Protein AF-A0A8C5YZW2-F1 (afdb_monomer_lite)

Sequence (86 aa):
WEYTLNHKWFPWMSQALLRVDSTDTGELVKITVFGQPGVKTLVKNILQSLAVWFRELRDQRAKKIKRLEEFLKASSPYPETIQHPV

Organism: Marmota marmota marmota (NCBI:txid9994)

Secondary structure (DSSP, 8-state):
--HHHHHHHHHHHT--EEEEEE-TTSS-EEEEEES-HHHHHHHHHHHHHHHHHHHHHHHHHHHHHHHHHHHHHHT--S--------

Radius of gyration: 25.46 Å; chains: 1; bounding box: 43×20×94 Å

Structure (mmCIF, N/CA/C/O backbone):
data_AF-A0A8C5YZW2-F1
#
_entry.id   AF-A0A8C5YZW2-F1
#
loop_
_atom_site.group_PDB
_atom_site.id
_atom_site.type_symbol
_atom_site.label_atom_id
_atom_site.label_alt_id
_atom_site.label_comp_id
_atom_site.label_asym_id
_atom_site.label_entity_id
_atom_site.label_seq_id
_atom_site.pdbx_PDB_ins_code
_atom_site.Cartn_x
_atom_site.Cartn_y
_atom_site.Cartn_z
_atom_site.occupancy
_atom_site.B_iso_or_equiv
_atom_site.auth_seq_id
_atom_site.auth_comp_id
_atom_site.auth_asym_id
_atom_site.auth_atom_id
_atom_site.pdbx_PDB_model_num
ATOM 1 N N . TRP A 1 1 ? -2.240 -4.765 42.937 1.00 43.25 1 TRP A N 1
ATOM 2 C CA . TRP A 1 1 ? -3.074 -5.726 42.186 1.00 43.25 1 TRP A CA 1
ATOM 3 C C . TRP A 1 1 ? -3.465 -5.254 40.774 1.00 43.25 1 TRP A C 1
ATOM 5 O O . TRP A 1 1 ? -3.899 -6.087 39.995 1.00 43.25 1 TRP A O 1
ATOM 15 N N . GLU A 1 2 ? -3.247 -3.988 40.379 1.00 53.56 2 GLU A N 1
ATOM 16 C CA . GLU A 1 2 ? -3.558 -3.482 39.017 1.00 53.56 2 GLU A CA 1
ATOM 17 C C . GLU A 1 2 ? -2.478 -3.729 37.945 1.00 53.56 2 GLU A C 1
ATOM 19 O O . GLU A 1 2 ? -2.784 -3.789 36.757 1.00 53.56 2 GLU A O 1
ATOM 24 N N . TYR A 1 3 ? -1.214 -3.922 38.331 1.00 53.78 3 TYR A N 1
ATOM 25 C CA . TYR A 1 3 ? -0.102 -3.983 37.369 1.00 53.78 3 TYR A CA 1
ATOM 26 C C . TYR A 1 3 ? -0.070 -5.251 36.498 1.00 53.78 3 TYR A C 1
ATOM 28 O O . TYR A 1 3 ? 0.474 -5.226 35.397 1.00 53.78 3 TYR A O 1
ATOM 36 N N . THR A 1 4 ? -0.669 -6.357 36.945 1.00 53.62 4 THR A N 1
ATOM 37 C CA . THR A 1 4 ? -0.630 -7.648 36.232 1.00 53.62 4 THR A CA 1
ATOM 38 C C . THR A 1 4 ? -1.818 -7.876 35.298 1.00 53.62 4 THR A C 1
ATOM 40 O O . THR A 1 4 ? -1.719 -8.685 34.375 1.00 53.62 4 THR A O 1
ATOM 43 N N . LEU A 1 5 ? -2.926 -7.151 35.484 1.00 53.78 5 LEU A N 1
ATOM 44 C CA . LEU A 1 5 ? -4.094 -7.234 34.602 1.00 53.78 5 LEU A CA 1
ATOM 45 C C . LEU A 1 5 ? -3.816 -6.552 33.259 1.00 53.78 5 LEU A C 1
ATOM 47 O O . LEU A 1 5 ? -4.105 -7.126 32.211 1.00 53.78 5 LEU A O 1
ATOM 51 N N . ASN A 1 6 ? -3.159 -5.390 33.266 1.00 53.06 6 ASN A N 1
ATOM 52 C CA . ASN A 1 6 ? -2.898 -4.623 32.044 1.00 53.06 6 ASN A CA 1
ATOM 53 C C . ASN A 1 6 ? -2.078 -5.402 31.005 1.00 53.06 6 ASN A C 1
ATOM 55 O O . ASN A 1 6 ? -2.363 -5.310 29.816 1.00 53.06 6 ASN A O 1
ATOM 59 N N . HIS A 1 7 ? -1.135 -6.246 31.430 1.00 54.66 7 HIS A N 1
ATOM 60 C CA . HIS A 1 7 ? -0.289 -7.016 30.510 1.00 54.66 7 HIS A CA 1
ATOM 61 C C . HIS A 1 7 ? -1.044 -8.113 29.736 1.00 54.66 7 HIS A C 1
ATOM 63 O O . HIS A 1 7 ? -0.627 -8.484 28.639 1.00 54.66 7 HIS A O 1
ATOM 69 N N . LYS A 1 8 ? -2.161 -8.631 30.272 1.00 53.44 8 LYS A N 1
ATOM 70 C CA . LYS A 1 8 ? -2.964 -9.674 29.607 1.00 53.44 8 LYS A CA 1
ATOM 71 C C . LYS A 1 8 ? -4.022 -9.118 28.652 1.00 53.44 8 LYS A C 1
ATOM 73 O O . LYS A 1 8 ? -4.354 -9.800 27.688 1.00 53.44 8 LYS A O 1
ATOM 78 N N . TRP A 1 9 ? -4.522 -7.901 28.872 1.00 51.22 9 TRP A N 1
ATOM 79 C CA . TRP A 1 9 ? -5.552 -7.290 28.017 1.00 51.22 9 TRP A CA 1
ATOM 80 C C . TRP A 1 9 ? -4.972 -6.432 26.880 1.00 51.22 9 TRP A C 1
ATOM 82 O O . TRP A 1 9 ? -5.597 -6.310 25.827 1.00 51.22 9 TRP A O 1
ATOM 92 N N . PHE A 1 10 ? -3.759 -5.887 27.043 1.00 56.81 10 PHE A N 1
ATOM 93 C CA . PHE A 1 10 ? -3.113 -5.014 26.050 1.00 56.81 10 PHE A CA 1
ATOM 94 C C . PHE A 1 10 ? -2.938 -5.643 24.653 1.00 56.81 10 PHE A C 1
ATOM 96 O O . PHE A 1 10 ? -3.226 -4.966 23.661 1.00 56.81 10 PHE A O 1
ATOM 103 N N . PRO A 1 11 ? -2.533 -6.926 24.522 1.00 57.88 11 PRO A N 1
ATOM 104 C CA . PRO A 1 11 ? -2.366 -7.543 23.207 1.00 57.88 11 PRO A CA 1
ATOM 105 C C . PRO A 1 11 ? -3.692 -7.740 22.468 1.00 57.88 11 PRO A C 1
ATOM 107 O O . PRO A 1 11 ? -3.716 -7.679 21.245 1.00 57.88 11 PRO A O 1
ATOM 110 N N . TRP A 1 12 ? -4.797 -7.950 23.191 1.00 58.56 12 TRP A N 1
ATOM 111 C CA . TRP A 1 12 ? -6.133 -8.130 22.611 1.00 58.56 12 TRP A CA 1
ATOM 112 C C . TRP A 1 12 ? -6.781 -6.795 22.231 1.00 58.56 12 TRP A C 1
ATOM 114 O O . TRP A 1 12 ? -7.422 -6.699 21.188 1.00 58.56 12 TRP A O 1
ATOM 124 N N . MET A 1 13 ? -6.540 -5.740 23.015 1.00 60.25 13 MET A N 1
ATOM 125 C CA . MET A 1 13 ? -7.002 -4.373 22.721 1.00 60.25 13 MET A CA 1
ATOM 126 C C . MET A 1 13 ? -6.257 -3.718 21.546 1.00 60.25 13 MET A C 1
ATOM 128 O O . MET A 1 13 ? -6.726 -2.727 20.993 1.00 60.25 13 MET A O 1
ATOM 132 N N . SER A 1 14 ? -5.117 -4.284 21.143 1.00 68.38 14 SER A N 1
ATOM 133 C CA . SER A 1 14 ? -4.271 -3.775 20.053 1.00 68.38 14 SER A CA 1
ATOM 134 C C . SER A 1 14 ? -4.523 -4.466 18.708 1.00 68.38 14 SER A C 1
ATOM 136 O O . SER A 1 14 ? -3.787 -4.234 17.749 1.00 68.38 14 SER A O 1
ATOM 138 N N . GLN A 1 15 ? -5.535 -5.332 18.620 1.00 80.75 15 GLN A N 1
ATOM 139 C CA . GLN A 1 15 ? -5.846 -6.062 17.393 1.00 80.75 15 GLN A CA 1
ATOM 140 C C . GLN A 1 15 ? -6.753 -5.247 16.471 1.00 80.75 15 GLN A C 1
ATOM 142 O O . GLN A 1 15 ? -7.659 -4.532 16.906 1.00 80.75 15 GLN A O 1
ATOM 147 N N . ALA A 1 16 ? -6.515 -5.392 15.171 1.00 88.69 16 ALA A N 1
ATOM 148 C CA . ALA A 1 16 ? -7.423 -4.937 14.135 1.00 88.69 16 ALA A CA 1
ATOM 149 C C . ALA A 1 16 ? -7.716 -6.083 13.178 1.00 88.69 16 ALA A C 1
ATOM 151 O O . ALA A 1 16 ? -6.824 -6.843 12.802 1.00 88.69 16 ALA A O 1
ATOM 152 N N . LEU A 1 17 ? -8.970 -6.168 12.755 1.00 92.12 17 LEU A N 1
ATOM 153 C CA . LEU A 1 17 ? -9.381 -7.051 11.680 1.00 92.12 17 LEU A CA 1
ATOM 154 C C . LEU A 1 17 ? -9.270 -6.290 10.357 1.00 92.12 17 LEU A C 1
ATOM 156 O O . LEU A 1 17 ? -9.698 -5.139 10.248 1.00 92.12 17 LEU A O 1
ATOM 160 N N . LEU A 1 18 ? -8.705 -6.946 9.349 1.00 94.12 18 LEU A N 1
ATOM 161 C CA . LEU A 1 18 ? -8.588 -6.419 7.996 1.00 94.12 18 LEU A CA 1
ATOM 162 C C . LEU A 1 18 ? -9.516 -7.192 7.071 1.00 94.12 18 LEU A C 1
ATOM 164 O O . LEU A 1 18 ? -9.455 -8.418 7.007 1.00 94.12 18 LEU A O 1
ATOM 168 N N . ARG A 1 19 ? -10.341 -6.463 6.324 1.00 94.81 19 ARG A N 1
ATOM 169 C CA . ARG A 1 19 ? -11.063 -6.996 5.171 1.00 94.81 19 ARG A CA 1
ATOM 170 C C . ARG A 1 19 ? -10.463 -6.400 3.911 1.00 94.81 19 ARG A C 1
ATOM 172 O O . ARG A 1 19 ? -10.240 -5.192 3.844 1.00 94.81 19 ARG A O 1
ATOM 179 N N . VAL A 1 20 ? -10.202 -7.258 2.939 1.00 93.75 20 VAL A N 1
ATOM 180 C CA . VAL A 1 20 ? -9.595 -6.898 1.664 1.00 93.75 20 VAL A CA 1
ATOM 181 C C . VAL A 1 20 ? -10.594 -7.261 0.579 1.00 93.75 20 VAL A C 1
ATOM 183 O O . VAL A 1 20 ? -10.922 -8.433 0.421 1.00 93.75 20 VAL A O 1
ATOM 186 N N . ASP A 1 21 ? -11.095 -6.255 -0.128 1.00 93.69 21 ASP A N 1
ATOM 187 C CA . ASP A 1 21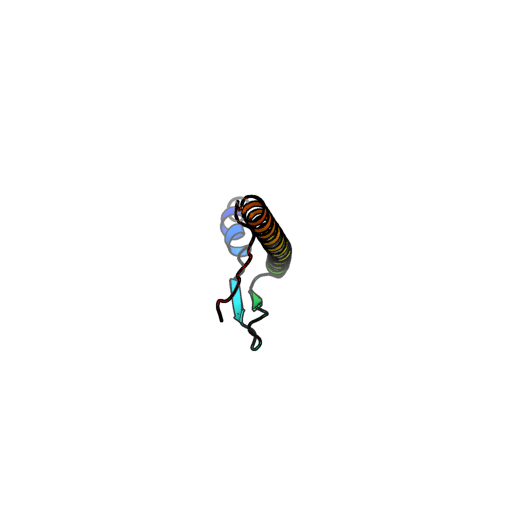 ? -12.038 -6.421 -1.230 1.00 93.69 21 ASP A CA 1
ATOM 188 C C . ASP A 1 21 ? -11.384 -5.899 -2.519 1.00 93.69 21 ASP A C 1
ATOM 190 O O . ASP A 1 21 ? -10.797 -4.811 -2.533 1.00 93.69 21 ASP A O 1
ATOM 194 N N . SER A 1 22 ? -11.480 -6.655 -3.611 1.00 92.31 22 SER A N 1
ATOM 195 C CA . SER A 1 22 ? -11.094 -6.158 -4.935 1.00 92.31 22 SER A CA 1
ATOM 196 C C . SER A 1 22 ? -12.111 -5.130 -5.420 1.00 92.31 22 SER A C 1
ATOM 198 O O . SER A 1 22 ? -13.306 -5.261 -5.160 1.00 92.31 22 SER A O 1
ATOM 200 N N . THR A 1 23 ? -11.640 -4.096 -6.113 1.00 89.25 23 THR A N 1
ATOM 201 C CA . THR A 1 23 ? -12.533 -3.152 -6.799 1.00 89.25 23 THR A CA 1
ATOM 202 C C . THR A 1 23 ? -12.925 -3.687 -8.174 1.00 89.25 23 THR A C 1
ATOM 204 O O . THR A 1 23 ? -12.214 -4.522 -8.734 1.00 89.25 23 THR A O 1
ATOM 207 N N . ASP A 1 24 ? -14.029 -3.185 -8.730 1.00 85.75 24 ASP A N 1
ATOM 208 C CA . ASP A 1 24 ? -14.574 -3.635 -10.021 1.00 85.75 24 ASP A CA 1
ATOM 209 C C . ASP A 1 24 ? -13.584 -3.470 -11.187 1.00 85.75 24 ASP A C 1
ATOM 211 O O . ASP A 1 24 ? -13.664 -4.186 -12.180 1.00 85.75 24 ASP A O 1
ATOM 215 N N . THR A 1 25 ? -12.616 -2.556 -11.059 1.00 83.38 25 THR A N 1
ATOM 216 C CA . THR A 1 25 ? -11.573 -2.329 -12.067 1.00 83.38 25 THR A CA 1
ATOM 217 C C . THR A 1 25 ? -10.376 -3.271 -11.927 1.00 83.38 25 THR A C 1
ATOM 219 O O . THR A 1 25 ? -9.514 -3.280 -12.799 1.00 83.38 25 THR A O 1
ATOM 222 N N . GLY A 1 26 ? -10.269 -4.045 -10.838 1.00 80.19 26 GLY A N 1
ATOM 223 C CA . GLY A 1 26 ? -9.162 -4.977 -10.568 1.00 80.19 26 GLY A CA 1
ATOM 224 C C . GLY A 1 26 ? -7.794 -4.326 -10.305 1.00 80.19 26 GLY A C 1
ATOM 225 O O . GLY A 1 26 ? -6.906 -4.966 -9.746 1.00 80.19 26 GLY A O 1
ATOM 226 N N . GLU A 1 27 ? -7.621 -3.052 -10.657 1.00 84.62 27 GLU A N 1
ATOM 227 C CA . GLU A 1 27 ? -6.380 -2.293 -10.471 1.00 84.62 27 GLU A CA 1
ATOM 228 C C . GLU A 1 27 ? -6.179 -1.821 -9.030 1.00 84.62 27 GLU A C 1
ATOM 230 O O . GLU A 1 27 ? -5.046 -1.633 -8.580 1.00 84.62 27 GLU A O 1
ATOM 235 N N . LEU A 1 28 ? -7.276 -1.632 -8.294 1.00 88.06 28 LEU A N 1
ATOM 236 C CA . LEU A 1 28 ? -7.257 -1.167 -6.914 1.00 88.06 28 LEU A CA 1
ATOM 237 C C . LEU A 1 28 ? -7.870 -2.200 -5.974 1.00 88.06 28 LEU A C 1
ATOM 239 O O . LEU A 1 28 ? -8.764 -2.974 -6.326 1.00 88.06 28 LEU A O 1
ATOM 243 N N . VAL A 1 29 ? -7.407 -2.159 -4.730 1.00 90.94 29 VAL A N 1
ATOM 244 C CA . VAL A 1 29 ? -7.909 -2.993 -3.643 1.00 90.94 29 VAL A CA 1
ATOM 245 C C . VAL A 1 29 ? -8.379 -2.083 -2.520 1.00 90.94 29 VAL A C 1
ATOM 247 O O . VAL A 1 29 ? -7.660 -1.178 -2.088 1.00 90.94 29 VAL A O 1
ATOM 250 N N . LYS A 1 30 ? -9.592 -2.326 -2.032 1.00 93.69 30 LYS A N 1
ATOM 251 C CA . LYS A 1 30 ? -10.146 -1.640 -0.872 1.00 93.69 30 LYS A CA 1
ATOM 252 C C . LYS A 1 30 ? -9.787 -2.431 0.378 1.00 93.69 30 LYS A C 1
ATOM 254 O O . LYS A 1 30 ? -10.197 -3.575 0.543 1.00 93.69 30 LYS A O 1
ATOM 259 N N . ILE A 1 31 ? -9.050 -1.796 1.283 1.00 94.44 31 ILE A N 1
ATOM 260 C CA . ILE A 1 31 ? -8.749 -2.364 2.597 1.00 94.44 31 ILE A CA 1
ATOM 261 C C . ILE A 1 31 ? -9.619 -1.663 3.635 1.00 94.44 31 ILE A C 1
ATOM 263 O O . ILE A 1 31 ? -9.512 -0.452 3.840 1.00 94.44 31 ILE A O 1
ATOM 267 N N . THR A 1 32 ? -10.473 -2.431 4.302 1.00 94.75 32 THR A N 1
ATOM 268 C CA . THR A 1 32 ? -11.290 -1.959 5.420 1.00 94.75 32 THR A CA 1
ATOM 269 C C . THR A 1 32 ? -10.672 -2.436 6.728 1.00 94.75 32 THR A C 1
ATOM 271 O O . THR A 1 32 ? -10.490 -3.634 6.936 1.00 94.75 32 THR A O 1
ATOM 274 N N . VAL A 1 33 ? -10.355 -1.492 7.616 1.00 93.00 33 VAL A N 1
ATOM 275 C CA . VAL A 1 33 ? -9.782 -1.769 8.940 1.00 93.00 33 VAL A CA 1
ATOM 276 C C . VAL A 1 33 ? -10.882 -1.684 9.993 1.00 93.00 33 VAL A C 1
ATOM 278 O O . VAL A 1 33 ? -11.550 -0.654 10.111 1.00 93.00 33 VAL A O 1
ATOM 281 N N . PHE A 1 34 ? -11.049 -2.734 10.789 1.00 89.69 34 PHE A N 1
ATOM 282 C CA . PHE A 1 34 ? -11.943 -2.784 11.945 1.00 89.69 34 PHE A CA 1
ATOM 283 C C . PHE A 1 34 ? -11.109 -2.848 13.222 1.00 89.69 34 PHE A C 1
ATOM 285 O O . PHE A 1 34 ? -10.121 -3.569 13.282 1.00 89.69 34 PHE A O 1
ATOM 292 N N . GLY A 1 35 ? -11.495 -2.091 14.243 1.00 88.81 35 GLY A N 1
ATOM 293 C CA . GLY A 1 35 ? -10.754 -2.007 15.501 1.00 88.81 35 GLY A CA 1
ATOM 294 C C . GLY A 1 35 ? -10.960 -0.662 16.187 1.00 88.81 35 GLY A C 1
ATOM 295 O O . GLY A 1 35 ? -11.698 0.195 15.684 1.00 88.81 35 GLY A O 1
ATOM 296 N N . GLN A 1 36 ? -10.295 -0.470 17.326 1.00 90.00 36 GLN A N 1
ATOM 297 C CA . GLN A 1 36 ? -10.318 0.804 18.043 1.00 90.00 36 GLN A CA 1
ATOM 298 C C . GLN A 1 36 ? -9.686 1.934 17.208 1.00 90.00 36 GLN A C 1
ATOM 300 O O . GLN A 1 36 ? -8.768 1.669 16.428 1.00 90.00 36 GLN A O 1
ATOM 305 N N . PRO A 1 37 ? -10.113 3.202 17.375 1.00 89.00 37 PRO A N 1
ATOM 306 C CA . PRO A 1 37 ? -9.595 4.328 16.592 1.00 89.00 37 PRO A CA 1
ATOM 307 C C . PRO A 1 37 ? -8.062 4.440 16.575 1.00 89.00 37 PRO A C 1
ATOM 309 O O . PRO A 1 37 ? -7.482 4.635 15.510 1.00 89.00 37 PRO A O 1
ATOM 312 N N . GLY A 1 38 ? -7.396 4.247 17.721 1.00 88.94 38 GLY A N 1
ATOM 313 C CA . GLY A 1 38 ? -5.930 4.282 17.802 1.00 88.94 38 GLY A CA 1
ATOM 314 C C . GLY A 1 38 ? -5.259 3.188 16.965 1.00 88.94 38 GLY A C 1
ATOM 315 O O . GLY A 1 38 ? -4.339 3.464 16.196 1.00 88.94 38 GLY A O 1
ATOM 316 N N . VAL A 1 39 ? -5.781 1.960 17.035 1.00 88.25 39 VAL A N 1
ATOM 317 C CA . VAL A 1 39 ? -5.279 0.819 16.256 1.00 88.25 39 VAL A CA 1
ATOM 318 C C . VAL A 1 39 ? -5.550 1.017 14.763 1.00 88.25 39 VAL A C 1
ATOM 320 O O . VAL A 1 39 ? -4.676 0.759 13.941 1.00 88.25 39 VAL A O 1
ATOM 323 N N . LYS A 1 40 ? -6.723 1.546 14.391 1.00 91.50 40 LYS A N 1
ATOM 324 C CA . LYS A 1 40 ? -7.054 1.862 12.993 1.00 91.50 40 LYS A CA 1
ATOM 325 C C . LYS A 1 40 ? -6.050 2.831 12.375 1.00 91.50 40 LYS A C 1
ATOM 327 O O . LYS A 1 40 ? -5.586 2.592 11.262 1.00 91.50 40 LYS A O 1
ATOM 332 N N . THR A 1 41 ? -5.713 3.903 13.089 1.00 92.62 41 THR A N 1
ATOM 333 C CA . THR A 1 41 ? -4.736 4.896 12.624 1.00 92.62 41 THR A CA 1
ATOM 334 C C . THR A 1 41 ? -3.350 4.279 12.474 1.00 92.62 41 THR A C 1
ATOM 336 O O . THR A 1 41 ? -2.712 4.464 11.438 1.00 92.62 41 THR A O 1
ATOM 339 N N . LEU A 1 42 ? -2.910 3.485 13.455 1.00 91.88 42 LEU A N 1
ATOM 340 C CA . LEU A 1 42 ? -1.631 2.778 13.387 1.00 91.88 42 LEU A CA 1
ATOM 341 C C . LEU A 1 42 ? -1.561 1.850 12.166 1.00 91.88 42 LEU A C 1
ATOM 343 O O . LEU A 1 42 ? -0.626 1.933 11.370 1.00 91.88 42 LEU A O 1
ATOM 347 N N . VAL A 1 43 ? -2.575 1.005 11.984 1.00 92.38 43 VAL A N 1
ATOM 348 C CA . VAL A 1 43 ? -2.642 0.047 10.874 1.00 92.38 43 VAL A CA 1
ATOM 349 C C . VAL A 1 43 ? -2.704 0.763 9.528 1.00 92.38 43 VAL A C 1
ATOM 351 O O . VAL A 1 43 ? -2.024 0.351 8.591 1.00 92.38 43 VAL A O 1
ATOM 354 N N . LYS A 1 44 ? -3.444 1.873 9.427 1.00 93.00 44 LYS A N 1
ATOM 355 C CA . LYS A 1 44 ? -3.470 2.702 8.216 1.00 93.00 44 LYS A CA 1
ATOM 356 C C . LYS A 1 44 ? -2.073 3.216 7.855 1.00 93.00 44 LYS A C 1
ATOM 358 O O . LYS A 1 44 ? -1.670 3.083 6.702 1.00 93.00 44 LYS A O 1
ATOM 363 N N . ASN A 1 45 ? -1.328 3.746 8.824 1.00 94.44 45 ASN A N 1
ATOM 364 C CA . ASN A 1 45 ? 0.024 4.264 8.594 1.00 94.44 45 ASN A CA 1
ATOM 365 C C . ASN A 1 45 ? 0.997 3.150 8.168 1.00 94.44 45 ASN A C 1
ATOM 367 O O . ASN A 1 45 ? 1.787 3.339 7.242 1.00 94.44 45 ASN A O 1
ATOM 371 N N . ILE A 1 46 ? 0.908 1.969 8.793 1.00 94.19 46 ILE A N 1
ATOM 372 C CA . ILE A 1 46 ? 1.705 0.791 8.415 1.00 94.19 46 ILE A CA 1
ATOM 373 C C . ILE A 1 46 ? 1.397 0.375 6.972 1.00 94.19 46 ILE A C 1
ATOM 375 O O . ILE A 1 46 ? 2.318 0.207 6.174 1.00 94.19 46 ILE A O 1
ATOM 379 N N . LEU A 1 47 ? 0.115 0.256 6.613 1.00 94.62 47 LEU A N 1
ATOM 380 C CA . LEU A 1 47 ? -0.301 -0.115 5.258 1.00 94.62 47 LEU A CA 1
ATOM 381 C C . LEU A 1 47 ? 0.179 0.898 4.213 1.00 94.62 47 LEU A C 1
ATOM 383 O O . LEU A 1 47 ? 0.629 0.498 3.142 1.00 94.62 47 LEU A O 1
ATOM 387 N N . GLN A 1 48 ? 0.134 2.195 4.523 1.00 95.06 48 GLN A N 1
ATOM 388 C CA . GLN A 1 48 ? 0.654 3.240 3.638 1.00 95.06 48 GLN A CA 1
ATOM 389 C C . GLN A 1 48 ? 2.167 3.118 3.431 1.00 95.06 48 GLN A C 1
ATOM 391 O O . GLN A 1 48 ? 2.629 3.154 2.292 1.00 95.06 48 GLN A O 1
ATOM 396 N N . SER A 1 49 ? 2.932 2.920 4.507 1.00 96.25 49 SER A N 1
ATOM 397 C CA . SER A 1 49 ? 4.384 2.719 4.423 1.00 96.25 49 SER A CA 1
ATOM 398 C C . SER A 1 49 ? 4.737 1.484 3.587 1.00 96.25 49 SER A C 1
ATOM 400 O O . SER A 1 49 ? 5.564 1.552 2.675 1.00 96.25 49 SER A O 1
ATOM 402 N N . LEU A 1 50 ? 4.035 0.370 3.820 1.00 95.38 50 LEU A N 1
ATOM 403 C CA . LEU A 1 50 ? 4.210 -0.854 3.041 1.00 95.38 50 LEU A CA 1
ATOM 404 C C . LEU A 1 50 ? 3.862 -0.647 1.567 1.00 95.38 50 LEU A C 1
ATOM 406 O O . LEU A 1 50 ? 4.602 -1.118 0.710 1.00 95.38 50 LEU A O 1
ATOM 410 N N . ALA A 1 51 ? 2.782 0.071 1.251 1.00 94.06 51 ALA A N 1
ATOM 411 C CA . ALA A 1 51 ? 2.402 0.350 -0.132 1.00 94.06 51 ALA A CA 1
ATOM 412 C C . ALA A 1 51 ? 3.500 1.124 -0.882 1.00 94.06 51 ALA A C 1
ATOM 414 O O . ALA A 1 51 ? 3.826 0.781 -2.021 1.00 94.06 51 ALA A O 1
ATOM 415 N N . VAL A 1 52 ? 4.113 2.118 -0.229 1.00 96.06 52 VAL A N 1
ATOM 416 C CA . VAL A 1 52 ? 5.256 2.858 -0.787 1.00 96.06 52 VAL A CA 1
ATOM 417 C C . VAL A 1 52 ? 6.450 1.928 -0.992 1.00 96.06 52 VAL A C 1
ATOM 419 O O . VAL A 1 52 ? 7.012 1.882 -2.086 1.00 96.06 52 VAL A O 1
ATOM 422 N N . TRP A 1 53 ? 6.804 1.140 0.024 1.00 96.62 53 TRP A N 1
ATOM 423 C CA . TRP A 1 53 ? 7.933 0.215 -0.054 1.00 96.62 53 TRP A CA 1
ATOM 424 C C . TRP A 1 53 ? 7.754 -0.849 -1.146 1.00 96.62 53 TRP A C 1
ATOM 426 O O . TRP A 1 53 ? 8.684 -1.116 -1.906 1.00 96.62 53 TRP A O 1
ATOM 436 N N . PHE A 1 54 ? 6.557 -1.425 -1.283 1.00 94.31 54 PHE A N 1
ATOM 437 C CA . PHE A 1 54 ? 6.261 -2.399 -2.333 1.00 94.31 54 PHE A CA 1
ATOM 438 C C . PHE A 1 54 ? 6.357 -1.795 -3.731 1.00 94.31 54 PHE A C 1
ATOM 440 O O . PHE A 1 54 ? 6.832 -2.473 -4.646 1.00 94.31 54 PHE A O 1
ATOM 447 N N . ARG A 1 55 ? 5.921 -0.542 -3.908 1.00 93.88 55 ARG A N 1
ATOM 448 C CA . ARG A 1 55 ? 6.070 0.167 -5.180 1.00 93.88 55 ARG A CA 1
ATOM 449 C C . ARG A 1 55 ? 7.545 0.351 -5.527 1.00 93.88 55 ARG A C 1
ATOM 451 O O . ARG A 1 55 ? 7.962 -0.080 -6.597 1.00 93.88 55 ARG A O 1
ATOM 458 N N . GLU A 1 56 ? 8.334 0.878 -4.595 1.00 96.62 56 GLU A N 1
ATOM 459 C CA . GLU A 1 56 ? 9.774 1.068 -4.798 1.00 96.62 56 GLU A CA 1
ATOM 460 C C . GLU A 1 56 ? 10.472 -0.264 -5.106 1.00 96.62 56 GLU A C 1
ATOM 462 O O . GLU A 1 56 ? 11.252 -0.370 -6.050 1.00 96.62 56 GLU A O 1
ATOM 467 N N . LEU A 1 57 ? 10.139 -1.327 -4.370 1.00 96.69 57 LEU A N 1
ATOM 468 C CA . LEU A 1 57 ? 10.699 -2.655 -4.602 1.00 96.69 57 LEU A CA 1
ATOM 469 C C . LEU A 1 57 ? 10.381 -3.181 -6.010 1.00 96.69 57 LEU A C 1
ATOM 471 O O . LEU A 1 57 ? 11.243 -3.802 -6.639 1.00 96.69 57 LEU A O 1
ATOM 475 N N . ARG A 1 58 ? 9.160 -2.959 -6.511 1.00 95.19 58 ARG A N 1
ATOM 476 C CA . ARG A 1 58 ? 8.773 -3.341 -7.878 1.00 95.19 58 ARG A CA 1
ATOM 477 C C . ARG A 1 58 ? 9.570 -2.553 -8.914 1.00 95.19 58 ARG A C 1
ATOM 479 O O . ARG A 1 58 ? 10.121 -3.168 -9.826 1.00 95.19 58 ARG A O 1
ATOM 486 N N . ASP A 1 59 ? 9.708 -1.247 -8.726 1.00 96.44 59 ASP A N 1
ATOM 487 C CA . ASP A 1 59 ? 10.452 -0.379 -9.643 1.00 96.44 59 ASP A CA 1
ATOM 488 C C . ASP A 1 59 ? 11.944 -0.749 -9.681 1.00 96.44 59 ASP A C 1
ATOM 490 O O . ASP A 1 59 ? 12.545 -0.857 -10.753 1.00 96.44 59 ASP A O 1
ATOM 494 N N . GLN A 1 60 ? 12.546 -1.033 -8.523 1.00 97.25 60 GLN A N 1
ATOM 495 C CA . GLN A 1 60 ? 13.935 -1.497 -8.429 1.00 97.25 60 GLN A CA 1
ATOM 496 C C . GLN A 1 60 ? 14.138 -2.860 -9.099 1.00 97.25 60 GLN A C 1
ATOM 498 O O . GLN A 1 60 ? 15.130 -3.069 -9.804 1.00 97.25 60 GLN A O 1
ATOM 503 N N . ARG A 1 61 ? 13.189 -3.791 -8.935 1.00 96.62 61 ARG A N 1
ATOM 504 C CA . ARG A 1 61 ? 13.227 -5.090 -9.625 1.00 96.62 61 ARG A CA 1
ATOM 505 C C . ARG A 1 61 ? 13.130 -4.923 -11.138 1.00 96.62 61 ARG A C 1
ATOM 507 O O . ARG A 1 61 ? 13.937 -5.520 -11.846 1.00 96.62 61 ARG A O 1
ATOM 514 N N . ALA A 1 62 ? 12.213 -4.087 -11.622 1.00 96.56 62 ALA A N 1
ATOM 515 C CA . ALA A 1 62 ? 12.061 -3.810 -13.048 1.00 96.56 62 ALA A CA 1
ATOM 516 C C . ALA A 1 62 ? 13.347 -3.218 -13.650 1.00 96.56 62 ALA A C 1
ATOM 518 O O . ALA A 1 62 ? 13.830 -3.702 -14.672 1.00 96.56 62 ALA A O 1
ATOM 519 N N . LYS A 1 63 ? 13.972 -2.243 -12.971 1.00 96.88 63 LYS A N 1
ATOM 520 C CA . LYS A 1 63 ? 15.271 -1.675 -13.383 1.00 96.88 63 LYS A CA 1
ATOM 521 C C . LYS A 1 63 ? 16.372 -2.734 -13.450 1.00 96.88 63 LYS A C 1
ATOM 523 O O . LYS A 1 63 ? 17.157 -2.747 -14.396 1.00 96.88 63 LYS A O 1
ATOM 528 N N . LYS A 1 64 ? 16.439 -3.623 -12.453 1.00 96.62 64 LYS A N 1
ATOM 529 C CA . LYS A 1 64 ? 17.451 -4.686 -12.403 1.00 9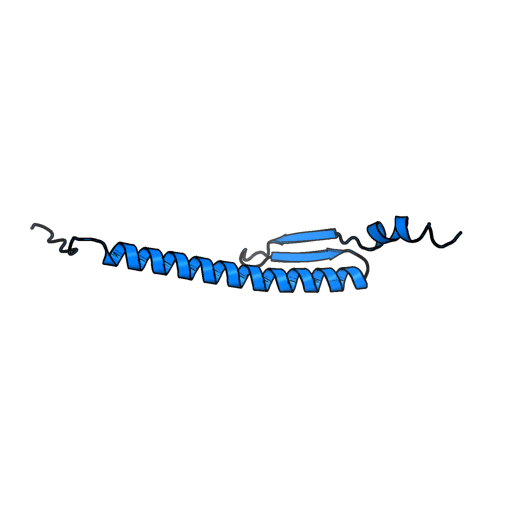6.62 64 LYS A CA 1
ATOM 530 C C . LYS A 1 64 ? 17.288 -5.683 -13.551 1.00 96.62 64 LYS A C 1
ATOM 532 O O . LYS A 1 64 ? 18.290 -6.060 -14.150 1.00 96.62 64 LYS A O 1
ATOM 537 N N . ILE A 1 65 ? 16.052 -6.080 -13.854 1.00 96.94 65 ILE A N 1
ATOM 538 C CA . ILE A 1 65 ? 15.743 -6.974 -14.978 1.00 96.94 65 ILE A CA 1
ATOM 539 C C . ILE A 1 65 ? 16.129 -6.307 -16.296 1.00 96.94 65 ILE A C 1
A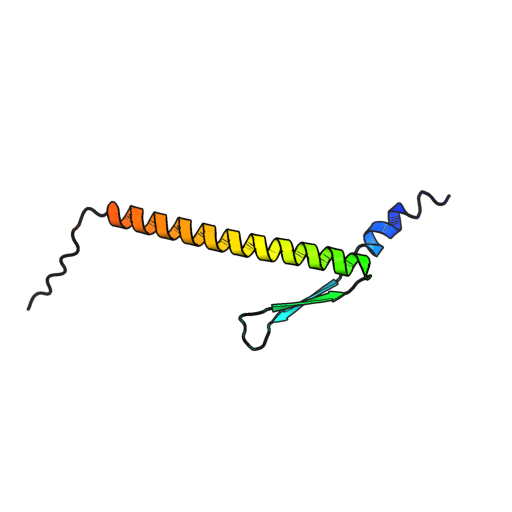TOM 541 O O . ILE A 1 65 ? 16.896 -6.886 -17.056 1.00 96.94 65 ILE A O 1
ATOM 545 N N . LYS A 1 66 ? 15.720 -5.053 -16.511 1.00 96.25 66 LYS A N 1
ATOM 546 C CA . LYS A 1 66 ? 16.069 -4.305 -17.725 1.00 96.25 66 LYS A CA 1
ATOM 547 C C . LYS A 1 66 ? 17.584 -4.216 -17.942 1.00 96.25 66 LYS A C 1
ATOM 549 O O . LYS A 1 66 ? 18.076 -4.471 -19.034 1.00 96.25 66 LYS A O 1
ATOM 554 N N . ARG A 1 67 ? 18.348 -3.913 -16.887 1.00 95.94 67 ARG A N 1
ATOM 555 C CA . ARG A 1 67 ? 19.817 -3.865 -16.969 1.00 95.94 67 ARG A CA 1
ATOM 556 C C . ARG A 1 67 ? 20.422 -5.226 -17.323 1.00 95.94 67 ARG A C 1
ATOM 558 O O . ARG A 1 67 ? 21.422 -5.285 -18.033 1.00 95.94 67 ARG A O 1
ATOM 565 N N . LEU A 1 68 ? 19.849 -6.312 -16.803 1.00 95.50 68 LEU A N 1
ATOM 566 C CA . LEU A 1 68 ? 20.282 -7.664 -17.144 1.00 95.50 68 LEU A CA 1
ATOM 567 C C . LEU A 1 68 ? 20.001 -7.972 -18.620 1.00 95.50 68 LEU A C 1
ATOM 569 O O . LEU A 1 68 ? 20.886 -8.478 -19.301 1.00 95.50 68 LEU A O 1
ATOM 573 N N . GLU A 1 69 ? 18.818 -7.625 -19.124 1.00 94.81 69 GLU A N 1
ATOM 574 C CA . GLU A 1 69 ? 18.461 -7.787 -20.540 1.00 94.81 69 GLU A CA 1
ATOM 575 C C . GLU A 1 69 ? 19.420 -7.016 -21.459 1.00 94.81 69 GLU A C 1
ATOM 577 O O . GLU A 1 69 ? 19.924 -7.573 -22.434 1.00 94.81 69 GLU A O 1
ATOM 582 N N . GLU A 1 70 ? 19.740 -5.764 -21.119 1.00 94.88 70 GLU A N 1
ATOM 583 C CA . GLU A 1 70 ? 20.712 -4.941 -21.852 1.00 94.88 70 GLU A CA 1
ATOM 584 C C . GLU A 1 70 ? 22.111 -5.572 -21.857 1.00 94.88 70 GLU A C 1
ATOM 586 O O . GLU A 1 70 ? 22.759 -5.639 -22.902 1.00 94.88 70 GLU A O 1
ATOM 591 N N . PHE A 1 71 ? 22.568 -6.081 -20.708 1.00 93.81 71 PHE A N 1
ATOM 592 C CA . PHE A 1 71 ? 23.860 -6.759 -20.598 1.00 93.81 71 PHE A CA 1
ATOM 593 C C . PHE A 1 71 ? 23.922 -8.033 -21.452 1.00 93.81 71 PHE A C 1
ATOM 595 O O . PHE A 1 71 ? 24.908 -8.261 -22.156 1.00 93.81 71 PHE A O 1
ATOM 602 N N . LEU A 1 72 ? 22.865 -8.849 -21.416 1.00 92.62 72 LEU A N 1
ATOM 603 C CA . LEU A 1 72 ? 22.773 -10.070 -22.217 1.00 92.62 72 LEU A CA 1
ATOM 604 C C . LEU A 1 72 ? 22.742 -9.752 -23.714 1.00 92.62 72 LEU A C 1
ATOM 606 O O . LEU A 1 72 ? 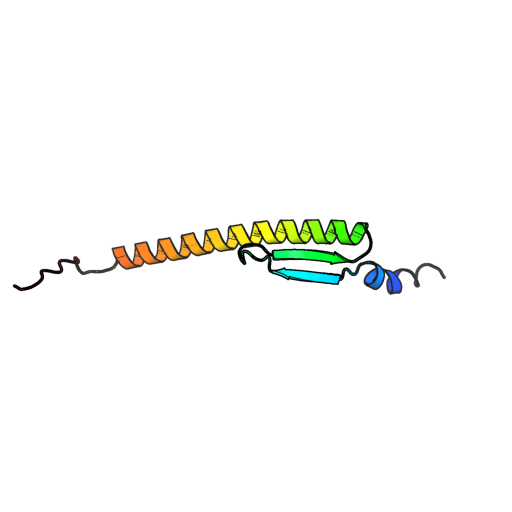23.433 -10.409 -24.490 1.00 92.62 72 LEU A O 1
ATOM 610 N N . LYS A 1 73 ? 22.010 -8.708 -24.117 1.00 92.31 73 LYS A N 1
ATOM 611 C CA . LYS A 1 73 ? 21.977 -8.248 -25.509 1.00 92.31 73 LYS A CA 1
ATOM 612 C C . LYS A 1 73 ? 23.346 -7.746 -25.978 1.00 92.31 73 LYS A C 1
ATOM 614 O O . LYS A 1 73 ? 23.753 -8.067 -27.089 1.00 92.31 73 LYS A O 1
ATOM 619 N N . ALA A 1 74 ? 24.072 -7.014 -25.132 1.00 88.38 74 ALA A N 1
ATOM 620 C CA . ALA A 1 74 ? 25.412 -6.509 -25.441 1.00 88.38 74 ALA A CA 1
ATOM 621 C C . ALA A 1 74 ? 26.491 -7.609 -25.488 1.00 88.38 74 ALA A C 1
ATOM 623 O O . ALA A 1 74 ? 27.481 -7.453 -26.196 1.00 88.38 74 ALA A O 1
ATOM 624 N N . SER A 1 75 ? 26.310 -8.712 -24.752 1.00 78.12 75 SER A N 1
ATOM 625 C CA . SER A 1 75 ? 27.206 -9.882 -24.792 1.00 78.12 75 SER A CA 1
ATOM 626 C C . SER A 1 75 ? 2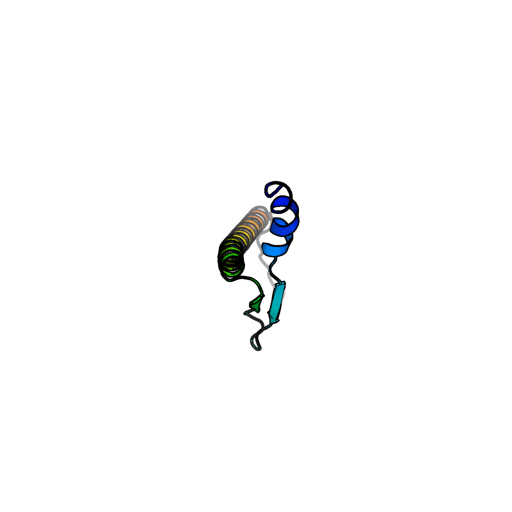6.866 -10.892 -25.895 1.00 78.12 75 SER A C 1
ATOM 628 O O . SER A 1 75 ? 27.579 -11.886 -26.032 1.00 78.12 75 SER A O 1
ATOM 630 N N . SER A 1 76 ? 25.801 -10.680 -26.678 1.00 65.94 76 SER A N 1
ATOM 631 C CA . SER A 1 76 ? 25.484 -11.559 -27.807 1.00 65.94 76 SER A CA 1
ATOM 632 C C . SER A 1 76 ? 26.535 -11.388 -28.919 1.00 65.94 76 SER A C 1
ATOM 634 O O . SER A 1 76 ? 26.675 -10.280 -29.438 1.00 65.94 76 SER A O 1
ATOM 636 N N . PRO A 1 77 ? 27.264 -12.443 -29.335 1.00 63.59 77 PRO A N 1
ATOM 637 C CA . PRO A 1 77 ? 28.325 -12.327 -30.341 1.00 63.59 77 PRO A CA 1
ATOM 638 C C . PRO A 1 77 ? 27.819 -12.164 -31.785 1.00 63.59 77 PRO A C 1
ATOM 640 O O . PRO A 1 77 ? 28.637 -12.109 -32.701 1.00 63.59 77 PRO A O 1
ATOM 643 N N . TYR A 1 78 ? 26.501 -12.154 -32.023 1.00 57.44 78 TYR A N 1
ATOM 644 C CA . TYR A 1 78 ? 25.932 -12.273 -33.368 1.00 57.44 78 TYR A CA 1
ATOM 645 C C . TYR A 1 78 ? 25.177 -11.001 -33.788 1.00 57.44 78 TYR A C 1
ATOM 647 O O . TYR A 1 78 ? 24.223 -10.618 -33.105 1.00 57.44 78 TYR A O 1
ATOM 655 N N . PRO A 1 79 ? 25.542 -10.344 -34.907 1.00 57.81 79 PRO A N 1
ATOM 656 C CA . PRO A 1 79 ? 24.716 -9.288 -35.467 1.00 57.81 79 PRO A CA 1
ATOM 657 C C . PRO A 1 79 ? 23.448 -9.927 -36.043 1.00 57.81 79 PRO A C 1
ATOM 659 O O . PRO A 1 79 ? 23.520 -10.767 -36.940 1.00 57.81 79 PRO A O 1
ATOM 662 N N . GLU A 1 80 ? 22.283 -9.532 -35.530 1.00 61.34 80 GLU A N 1
ATOM 663 C CA . GLU A 1 80 ? 20.961 -9.855 -36.082 1.00 61.34 80 GLU A CA 1
ATOM 664 C C . GLU A 1 80 ? 20.837 -9.266 -37.499 1.00 61.34 80 GLU A C 1
ATOM 666 O O . GLU A 1 80 ? 20.249 -8.213 -37.725 1.00 61.34 80 GLU A O 1
ATOM 671 N N . THR A 1 81 ? 21.431 -9.943 -38.481 1.00 51.38 81 THR A N 1
ATOM 672 C CA . THR A 1 81 ? 21.140 -9.730 -39.898 1.00 51.38 81 THR A CA 1
ATOM 673 C C . THR A 1 81 ? 20.286 -10.908 -40.333 1.00 51.38 81 THR A C 1
ATOM 675 O O . THR A 1 81 ? 20.784 -11.891 -40.878 1.00 51.38 81 THR A O 1
ATOM 678 N N . ILE A 1 82 ? 18.988 -10.848 -40.033 1.00 55.28 82 ILE A N 1
ATOM 679 C CA . ILE A 1 82 ? 18.022 -11.752 -40.658 1.00 55.28 82 ILE A CA 1
ATOM 680 C C . ILE A 1 82 ? 17.887 -11.292 -42.113 1.00 55.28 82 ILE A C 1
ATOM 682 O O . ILE A 1 82 ? 17.073 -10.435 -4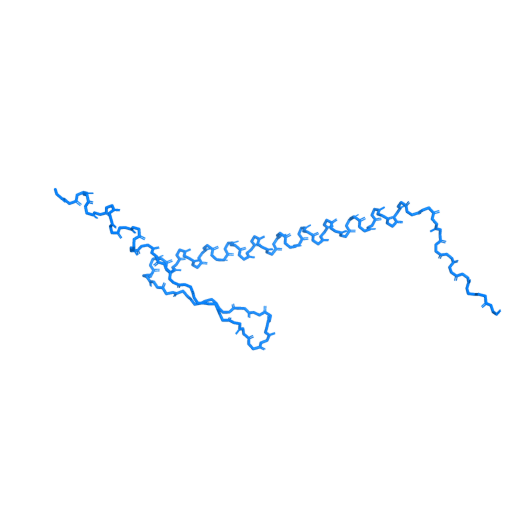2.444 1.00 55.28 82 ILE A O 1
ATOM 686 N N . GLN A 1 83 ? 18.749 -11.819 -42.983 1.00 58.06 83 GLN A N 1
ATOM 687 C CA . GLN A 1 83 ? 18.513 -11.781 -44.420 1.00 58.06 83 GLN A CA 1
ATOM 688 C C . GLN A 1 83 ? 17.509 -12.887 -44.732 1.00 58.06 83 GLN A C 1
ATOM 690 O O . GLN A 1 83 ? 17.830 -14.073 -44.675 1.00 58.06 83 GLN A O 1
ATOM 695 N N . HIS A 1 84 ? 16.271 -12.482 -45.002 1.00 55.81 84 HIS A N 1
ATOM 696 C CA . HIS A 1 84 ? 15.254 -13.357 -45.568 1.00 55.81 84 HIS A CA 1
ATOM 697 C C . HIS A 1 84 ? 15.712 -13.801 -46.970 1.00 55.81 84 HIS A C 1
ATOM 699 O O . HIS A 1 84 ? 15.974 -12.926 -47.799 1.00 55.81 84 HIS A O 1
ATOM 705 N N . PRO A 1 85 ? 15.829 -15.110 -47.261 1.00 63.72 85 PRO A N 1
ATOM 706 C CA . PRO A 1 85 ? 16.052 -15.563 -48.625 1.00 63.72 85 PRO A CA 1
ATOM 707 C C . PRO A 1 85 ? 14.751 -15.431 -49.430 1.00 63.72 85 PRO A C 1
ATOM 709 O O . PRO A 1 85 ? 13.672 -15.734 -48.915 1.00 63.72 85 PRO A O 1
ATOM 712 N N . VAL A 1 86 ? 14.894 -14.943 -50.666 1.00 60.09 86 VAL A N 1
ATOM 713 C CA . VAL A 1 86 ? 13.856 -14.821 -51.708 1.00 60.09 86 VAL A CA 1
ATOM 714 C C . VAL A 1 86 ? 13.515 -16.188 -52.288 1.00 60.09 86 VAL A C 1
ATOM 716 O O . VAL A 1 86 ? 14.466 -16.976 -52.492 1.00 60.09 86 VAL A O 1
#

InterPro domains:
  IPR031952 KH-like RNA-binding domain [PF16005] (11-56)
  IPR036612 K Homology domain, type 1 superfamily [G3DSA:3.30.1370.10] (8-69)
  IPR051778 KH Domain-Containing Protein 1 [PTHR19447] (12-75)

pLDDT: mean 82.1, std 16.77, range [43.25, 97.25]

Foldseek 3Di:
DPPVVCVVCVVVLLDKDWDWAADPVNPDIDIDIGHDPVNVVVVVVVVVVVVVVVVVVVVVVVVVVVVVVVVVVVPDPDDPPPPDDD